Protein AF-A0A2V8QSH6-F1 (afdb_monomer_lite)

Foldseek 3Di:
DDDDDPPPVPPPPPDDDDDDDDDDDDPDPPPDDPDDPPPCPPPPDDVVVVVVVLVVLVVQLVCLVVDPDLLSSLLSLLVSLLVCCVPCVPSSVVSLVVSLVSLLVLLVPQDPVDPCSVVSVVSSVVSLVSSLVSCCVRPVPVSVVSCVSNDHDPDPDPPPDD

Structure (mmCIF, N/CA/C/O backbone):
data_AF-A0A2V8QSH6-F1
#
_entry.id   AF-A0A2V8QSH6-F1
#
loop_
_atom_site.group_PDB
_atom_site.id
_atom_site.type_symbol
_atom_site.label_atom_id
_atom_site.label_alt_id
_atom_site.label_comp_id
_atom_site.label_asym_id
_atom_site.label_entity_id
_atom_site.label_seq_id
_atom_site.pdbx_PDB_ins_code
_atom_site.Cartn_x
_atom_site.Cartn_y
_atom_site.Cartn_z
_atom_site.occupancy
_atom_site.B_iso_or_equiv
_atom_site.auth_seq_id
_atom_site.auth_comp_id
_atom_site.auth_asym_id
_atom_site.auth_atom_id
_atom_site.pdbx_PDB_model_num
ATOM 1 N N . MET A 1 1 ? 65.351 27.332 30.746 1.00 47.53 1 MET A N 1
ATOM 2 C CA . MET A 1 1 ? 64.889 27.930 32.017 1.00 47.53 1 MET A CA 1
ATOM 3 C C . MET A 1 1 ? 63.386 28.161 31.924 1.00 47.53 1 MET A C 1
ATOM 5 O O . MET A 1 1 ? 62.969 29.168 31.371 1.00 47.53 1 MET A O 1
ATOM 9 N N . LEU A 1 2 ? 62.580 27.195 32.375 1.00 41.72 2 LEU A N 1
ATOM 10 C CA . LEU A 1 2 ? 61.117 27.300 32.445 1.00 41.72 2 LEU A CA 1
ATOM 11 C C . LEU A 1 2 ? 60.687 27.249 33.918 1.00 41.72 2 LEU A C 1
ATOM 13 O O . LEU A 1 2 ? 61.256 26.499 34.707 1.00 41.72 2 LEU A O 1
ATOM 17 N N . ARG A 1 3 ? 59.744 28.126 34.274 1.00 43.00 3 ARG A N 1
ATOM 18 C CA . ARG A 1 3 ? 59.355 28.495 35.643 1.00 43.00 3 ARG A CA 1
ATOM 19 C C . ARG A 1 3 ? 58.395 27.469 36.292 1.00 43.00 3 ARG A C 1
ATOM 21 O O . ARG A 1 3 ? 57.535 26.938 35.593 1.00 43.00 3 ARG A O 1
ATOM 28 N N . PRO A 1 4 ? 58.478 27.237 37.619 1.00 49.88 4 PRO A N 1
ATOM 29 C CA . PRO A 1 4 ? 57.825 26.136 38.340 1.00 49.88 4 PRO A CA 1
ATOM 30 C C . PRO A 1 4 ? 56.462 26.530 38.942 1.00 49.88 4 PRO A C 1
ATOM 32 O O . PRO A 1 4 ? 56.224 26.353 40.133 1.00 49.88 4 PRO A O 1
ATOM 35 N N . SER A 1 5 ? 55.563 27.111 38.146 1.00 49.50 5 SER A N 1
ATOM 36 C CA . SER A 1 5 ? 54.303 27.685 38.667 1.00 49.50 5 SER A CA 1
ATOM 37 C C . SER A 1 5 ? 53.042 27.165 37.971 1.00 49.50 5 SER A C 1
ATOM 39 O O . SER A 1 5 ? 51.965 27.710 38.171 1.00 49.50 5 SER A O 1
ATOM 41 N N . ALA A 1 6 ? 53.165 26.094 37.182 1.00 44.50 6 ALA A N 1
ATOM 42 C CA . ALA A 1 6 ? 52.049 25.434 36.495 1.00 44.50 6 ALA A CA 1
ATOM 43 C C . ALA A 1 6 ? 51.792 23.994 36.990 1.00 44.50 6 ALA A C 1
ATOM 45 O O . ALA A 1 6 ? 51.053 23.248 36.360 1.00 44.50 6 ALA A O 1
ATOM 46 N N . LEU A 1 7 ? 52.402 23.592 38.113 1.00 48.41 7 LEU A N 1
ATOM 47 C CA . LEU A 1 7 ? 52.316 22.228 38.664 1.00 48.41 7 LEU A CA 1
ATOM 48 C C . LEU A 1 7 ? 51.361 22.083 39.860 1.00 48.41 7 LEU A C 1
ATOM 50 O O . LEU A 1 7 ? 51.305 21.022 40.469 1.00 48.41 7 LEU A O 1
ATOM 54 N N . LEU A 1 8 ? 50.598 23.126 40.198 1.00 45.97 8 LEU A N 1
ATOM 55 C CA . LEU A 1 8 ? 49.690 23.117 41.356 1.00 45.97 8 LEU A CA 1
ATOM 56 C C . LEU A 1 8 ? 48.205 23.242 40.979 1.00 45.97 8 LEU A C 1
ATOM 58 O O . LEU A 1 8 ? 47.355 23.363 41.851 1.00 45.97 8 LEU A O 1
ATOM 62 N N . LEU A 1 9 ? 47.879 23.157 39.686 1.00 45.69 9 LEU A N 1
ATOM 63 C CA . LEU A 1 9 ? 46.496 23.179 39.179 1.00 45.69 9 LEU A CA 1
ATOM 64 C C . LEU A 1 9 ? 46.137 21.944 38.332 1.00 45.69 9 LEU A C 1
ATOM 66 O O . LEU A 1 9 ? 45.126 21.923 37.641 1.00 45.69 9 LEU A O 1
ATOM 70 N N . THR A 1 10 ? 46.942 20.885 38.433 1.00 46.91 10 THR A N 1
ATOM 71 C CA . THR A 1 10 ? 46.713 19.560 37.825 1.00 46.91 10 THR A CA 1
ATOM 72 C C . THR A 1 10 ? 46.703 18.441 38.877 1.00 46.91 10 THR A C 1
ATOM 74 O O . THR A 1 10 ? 46.980 17.289 38.565 1.00 46.91 10 THR A O 1
ATOM 77 N N . LEU A 1 11 ? 46.367 18.763 40.136 1.00 43.44 11 LEU A N 1
ATOM 78 C CA . LEU A 1 11 ? 46.345 17.811 41.262 1.00 43.44 11 LEU A CA 1
ATOM 79 C C . LEU A 1 11 ? 44.928 17.488 41.795 1.00 43.44 11 LEU A C 1
ATOM 81 O O . LEU A 1 11 ? 44.801 16.887 42.853 1.00 43.44 11 LEU A O 1
ATOM 85 N N . ILE A 1 12 ? 43.849 17.862 41.093 1.00 50.16 12 ILE A N 1
ATOM 86 C CA . ILE A 1 12 ? 42.459 17.557 41.526 1.00 50.16 12 ILE A CA 1
ATOM 87 C C . ILE A 1 12 ? 41.672 16.719 40.493 1.00 50.16 12 ILE A C 1
ATOM 89 O O . ILE A 1 12 ? 40.533 16.344 40.730 1.00 50.16 12 ILE A O 1
ATOM 93 N N . VAL A 1 13 ? 42.283 16.314 39.373 1.00 49.47 13 VAL A N 1
ATOM 94 C CA . VAL A 1 13 ? 41.589 15.511 38.334 1.00 49.47 13 VAL A CA 1
ATOM 95 C C . VAL A 1 13 ? 42.057 14.043 38.283 1.00 49.47 13 VAL A C 1
ATOM 97 O O . VAL A 1 13 ? 41.532 13.246 37.519 1.00 49.47 13 VAL A O 1
ATOM 100 N N . PHE A 1 14 ? 42.984 13.631 39.154 1.00 44.28 14 PHE A N 1
ATOM 101 C CA . PHE A 1 14 ? 43.540 12.266 39.189 1.00 44.28 14 PHE A CA 1
ATOM 102 C C . PHE A 1 14 ? 43.306 11.543 40.525 1.00 44.28 14 PHE A C 1
ATOM 104 O O . PHE A 1 14 ? 44.168 10.823 41.019 1.00 44.28 14 PHE A O 1
ATOM 111 N N . LEU A 1 15 ? 42.125 11.714 41.122 1.00 48.72 15 LEU A N 1
ATOM 112 C CA . LEU A 1 15 ? 41.696 10.910 42.268 1.00 48.72 15 LEU A CA 1
ATOM 113 C C . LEU A 1 15 ? 40.446 10.121 41.878 1.00 48.72 15 LEU A C 1
ATOM 115 O O . LEU A 1 15 ? 39.324 10.548 42.127 1.00 48.72 15 LEU A O 1
ATOM 119 N N . GLY A 1 16 ? 40.633 8.992 41.194 1.00 43.47 16 GLY A N 1
ATOM 120 C CA . GLY A 1 16 ? 39.477 8.168 40.840 1.00 43.47 16 GLY A CA 1
ATOM 121 C C . GLY A 1 16 ? 39.695 6.952 39.953 1.00 43.47 16 GLY A C 1
ATOM 122 O O . GLY A 1 16 ? 38.700 6.407 39.491 1.00 43.47 16 GLY A O 1
ATOM 123 N N . PHE A 1 17 ? 40.928 6.499 39.701 1.00 42.06 17 PHE A N 1
ATOM 124 C CA . PHE A 1 17 ? 41.133 5.251 38.962 1.00 42.06 17 PHE A CA 1
ATOM 125 C C . PHE A 1 17 ? 42.051 4.275 39.702 1.00 42.06 17 PHE A C 1
ATOM 127 O O . PHE A 1 17 ? 43.221 4.551 39.952 1.00 42.06 17 PHE A O 1
ATOM 134 N N . SER A 1 18 ? 41.466 3.107 39.975 1.00 46.84 18 SER A N 1
ATOM 135 C CA . SER A 1 18 ? 42.114 1.798 40.076 1.00 46.84 18 SER A CA 1
ATOM 136 C C . SER A 1 18 ? 42.858 1.443 41.364 1.00 46.84 18 SER A C 1
ATOM 138 O O . SER A 1 18 ? 44.082 1.362 41.397 1.00 46.84 18 SER A O 1
ATOM 140 N N . ILE A 1 19 ? 42.088 1.012 42.368 1.00 52.22 19 ILE A N 1
ATOM 141 C CA . ILE A 1 19 ? 42.502 -0.074 43.265 1.00 52.22 19 ILE A CA 1
ATOM 142 C C . ILE A 1 19 ? 41.384 -1.120 43.295 1.00 52.22 19 ILE A C 1
ATOM 144 O O . ILE A 1 19 ? 40.245 -0.799 43.619 1.00 52.22 19 ILE A O 1
ATOM 148 N N . GLY A 1 20 ? 41.745 -2.371 43.000 1.00 39.53 20 GLY A N 1
ATOM 149 C CA . GLY A 1 20 ? 41.058 -3.538 43.554 1.00 39.53 20 GLY A CA 1
ATOM 150 C C . GLY A 1 20 ? 40.235 -4.375 42.580 1.00 39.53 20 GLY A C 1
ATOM 151 O O . GLY A 1 20 ? 39.013 -4.317 42.582 1.00 39.53 20 GLY A O 1
ATOM 152 N N . GLN A 1 21 ? 40.905 -5.255 41.833 1.00 55.09 21 GLN A N 1
ATOM 153 C CA . GLN A 1 21 ? 40.331 -6.561 41.496 1.00 55.09 21 GLN A CA 1
ATOM 154 C C . GLN A 1 21 ? 40.091 -7.324 42.808 1.00 55.09 21 GLN A C 1
ATOM 156 O O . GLN A 1 21 ? 41.051 -7.633 43.512 1.00 55.09 21 GLN A O 1
ATOM 161 N N . ALA A 1 22 ? 38.838 -7.635 43.135 1.00 40.06 22 ALA A N 1
ATOM 162 C CA . ALA A 1 22 ? 38.508 -8.600 44.177 1.00 40.06 22 ALA A CA 1
ATOM 163 C C . ALA A 1 22 ? 37.222 -9.359 43.813 1.00 40.06 22 ALA A C 1
ATOM 165 O O . ALA A 1 22 ? 36.112 -8.876 43.987 1.00 40.06 22 ALA A O 1
ATOM 166 N N . GLN A 1 23 ? 37.445 -10.569 43.300 1.00 46.97 23 GLN A N 1
ATOM 167 C CA . GLN A 1 23 ? 36.679 -11.783 43.582 1.00 46.97 23 GLN A CA 1
ATOM 168 C C . GLN A 1 23 ? 35.188 -11.806 43.202 1.00 46.97 23 GLN A C 1
ATOM 170 O O . GLN A 1 23 ? 34.292 -11.426 43.950 1.00 46.97 23 GLN A O 1
ATOM 175 N N . ILE A 1 24 ? 34.938 -12.461 42.065 1.00 48.47 24 ILE A N 1
ATOM 176 C CA . ILE A 1 24 ? 33.717 -13.225 41.802 1.00 48.47 24 ILE A CA 1
ATOM 177 C C . ILE A 1 24 ? 33.604 -14.294 42.894 1.00 48.47 24 ILE A C 1
ATOM 179 O O . ILE A 1 24 ? 34.275 -15.317 42.822 1.00 48.47 24 ILE A O 1
ATOM 183 N N . THR A 1 25 ? 32.802 -14.047 43.924 1.00 47.50 25 THR A N 1
ATOM 184 C CA . THR A 1 25 ? 32.117 -15.063 44.740 1.00 47.50 25 THR A CA 1
ATOM 185 C C . THR A 1 25 ? 31.106 -14.325 45.602 1.00 47.50 25 THR A C 1
ATOM 187 O O . THR A 1 25 ? 31.444 -13.863 46.684 1.00 47.50 25 THR A O 1
ATOM 190 N N . GLN A 1 26 ? 29.864 -14.219 45.134 1.00 40.88 26 GLN A N 1
ATOM 191 C CA . GLN A 1 26 ? 28.720 -14.013 46.019 1.00 40.88 26 GLN A CA 1
ATOM 192 C C . GLN A 1 26 ? 27.515 -14.783 45.484 1.00 40.88 26 GLN A C 1
ATOM 194 O O . GLN A 1 26 ? 26.780 -14.326 44.614 1.00 40.88 26 GLN A O 1
ATOM 199 N N . GLY A 1 27 ? 27.295 -15.958 46.073 1.00 45.72 27 GLY A N 1
ATOM 200 C CA . GLY A 1 27 ? 25.940 -16.344 46.421 1.00 45.72 27 GLY A CA 1
ATOM 201 C C . GLY A 1 27 ? 25.472 -15.408 47.533 1.00 45.72 27 GLY A C 1
ATOM 202 O O . GLY A 1 27 ? 25.765 -15.640 48.698 1.00 45.72 27 GLY A O 1
ATOM 203 N N . GLN A 1 28 ? 24.774 -14.341 47.162 1.00 40.69 28 GLN A N 1
ATOM 204 C CA . GLN A 1 28 ? 23.845 -13.638 48.036 1.00 40.69 28 GLN A CA 1
ATOM 205 C C . GLN A 1 28 ? 22.610 -13.334 47.201 1.00 40.69 28 GLN A C 1
ATOM 207 O O . GLN A 1 28 ? 22.605 -12.461 46.337 1.00 40.69 28 GLN A O 1
ATOM 212 N N . PHE A 1 29 ? 21.560 -14.108 47.458 1.00 44.50 29 PHE A N 1
ATOM 213 C CA . PHE A 1 29 ? 20.202 -13.733 47.115 1.00 44.50 29 PHE A CA 1
ATOM 214 C C . PHE A 1 29 ? 19.905 -12.395 47.801 1.00 44.50 29 PHE A C 1
ATOM 216 O O . PHE A 1 29 ? 19.661 -12.358 49.005 1.00 44.50 29 PHE A O 1
ATOM 223 N N . ILE A 1 30 ? 19.934 -11.297 47.046 1.00 41.84 30 ILE A N 1
ATOM 224 C CA . ILE A 1 30 ? 19.244 -10.071 47.441 1.00 41.84 30 ILE A CA 1
ATOM 225 C C . ILE A 1 30 ? 17.794 -10.244 46.994 1.00 41.84 30 ILE A C 1
ATOM 227 O O . ILE A 1 30 ? 17.388 -9.862 45.899 1.00 41.84 30 ILE A O 1
ATOM 231 N N . THR A 1 31 ? 17.015 -10.898 47.849 1.00 53.72 31 THR A N 1
ATOM 232 C CA . THR A 1 31 ? 15.580 -10.651 47.939 1.00 53.72 31 THR A CA 1
ATOM 233 C C . THR A 1 31 ? 15.412 -9.268 48.548 1.00 53.72 31 THR A C 1
ATOM 235 O O . THR A 1 31 ? 15.664 -9.113 49.738 1.00 53.72 31 THR A O 1
ATOM 238 N N . ASP A 1 32 ? 15.099 -8.281 47.716 1.00 53.88 32 ASP A N 1
ATOM 239 C CA . ASP A 1 32 ? 14.075 -7.247 47.938 1.00 53.88 32 ASP A CA 1
ATOM 240 C C . ASP A 1 32 ? 14.355 -6.079 46.979 1.00 53.88 32 ASP A C 1
ATOM 242 O O . ASP A 1 32 ? 14.910 -5.042 47.338 1.00 53.88 32 ASP A O 1
ATOM 246 N N . VAL A 1 33 ? 14.036 -6.286 45.698 1.00 58.41 33 VAL A N 1
ATOM 247 C CA . VAL A 1 33 ? 13.746 -5.157 44.810 1.00 58.41 33 VAL A CA 1
ATOM 248 C C . VAL A 1 33 ? 12.327 -4.738 45.177 1.00 58.41 33 VAL A C 1
ATOM 250 O O . VAL A 1 33 ? 11.433 -5.576 45.014 1.00 58.41 33 VAL A O 1
ATOM 253 N N . PRO A 1 34 ? 12.085 -3.495 45.641 1.00 53.00 34 PRO A N 1
ATOM 254 C CA . PRO A 1 34 ? 10.734 -3.002 45.849 1.00 53.00 34 PRO A CA 1
ATOM 255 C C . PRO A 1 34 ? 9.933 -3.220 44.569 1.00 53.00 34 PRO A C 1
ATOM 257 O O . PRO A 1 34 ? 10.187 -2.587 43.541 1.00 53.00 34 PRO A O 1
ATOM 260 N N . ARG A 1 35 ? 9.002 -4.179 44.614 1.00 59.88 35 ARG A N 1
ATOM 261 C CA . ARG A 1 35 ? 8.059 -4.429 43.529 1.00 59.88 35 ARG A CA 1
ATOM 262 C C . ARG A 1 35 ? 7.317 -3.106 43.311 1.00 59.88 35 ARG A C 1
ATOM 264 O O . ARG A 1 35 ? 6.723 -2.609 44.273 1.00 59.88 35 ARG A O 1
ATOM 271 N N . PRO A 1 36 ? 7.345 -2.516 42.100 1.00 67.81 36 PRO A N 1
ATOM 272 C CA . PRO A 1 36 ? 6.450 -1.414 41.775 1.00 67.81 36 PRO A CA 1
ATOM 273 C C . PRO A 1 36 ? 5.035 -1.830 42.189 1.00 67.81 36 PRO A C 1
ATOM 275 O O . PRO A 1 36 ? 4.695 -2.994 41.963 1.00 67.81 36 PRO A O 1
ATOM 278 N N . PRO A 1 37 ? 4.238 -0.960 42.834 1.00 58.50 37 PRO A N 1
ATOM 279 C CA . PRO A 1 37 ? 2.926 -1.337 43.335 1.00 58.50 37 PRO A CA 1
ATOM 280 C C . PRO A 1 37 ? 2.147 -2.074 42.246 1.00 58.50 37 PRO A C 1
ATOM 282 O O . PRO A 1 37 ? 1.851 -1.537 41.179 1.00 58.50 37 PRO A O 1
ATOM 285 N N . GLU A 1 38 ? 1.852 -3.337 42.539 1.00 60.06 38 GLU A N 1
ATOM 286 C CA . GLU A 1 38 ? 1.097 -4.278 41.721 1.00 60.06 38 GLU A CA 1
ATOM 287 C C . GLU A 1 38 ? -0.377 -3.851 41.727 1.00 60.06 38 GLU A C 1
ATOM 289 O O . GLU A 1 38 ? -1.229 -4.450 42.368 1.00 60.06 38 GLU A O 1
ATOM 294 N N . SER A 1 39 ? -0.666 -2.703 41.115 1.00 60.72 39 SER A N 1
ATOM 295 C CA . SER A 1 39 ? -2.029 -2.200 40.902 1.00 60.72 39 SER A CA 1
ATOM 296 C C . SER A 1 39 ? -2.114 -1.113 39.831 1.00 60.72 39 SER A C 1
ATOM 298 O O . SER A 1 39 ? -3.112 -0.403 39.742 1.00 60.72 39 SER A O 1
ATOM 300 N N . SER A 1 40 ? -1.124 -0.994 38.948 1.00 55.97 40 SER A N 1
ATOM 301 C CA . SER A 1 40 ? -1.322 -0.254 37.703 1.00 55.97 40 SER A CA 1
ATOM 302 C C . SER A 1 40 ? -2.034 -1.162 36.704 1.00 55.97 40 SER A C 1
ATOM 304 O O . SER A 1 40 ? -1.441 -1.604 35.723 1.00 55.97 40 SER A O 1
ATOM 306 N N . GLN A 1 41 ? -3.319 -1.462 36.942 1.00 56.03 41 GLN A N 1
ATOM 307 C CA . GLN A 1 41 ? -4.181 -1.756 35.798 1.00 56.03 41 GLN A CA 1
ATOM 308 C C . GLN A 1 41 ? -3.950 -0.612 34.804 1.00 56.03 41 GLN A C 1
ATOM 310 O O . GLN A 1 41 ? -4.006 0.547 35.237 1.00 56.03 41 GLN A O 1
ATOM 315 N N . PRO A 1 42 ? -3.625 -0.896 33.527 1.00 61.22 42 PRO A N 1
ATOM 316 C CA . PRO A 1 42 ? -3.472 0.164 32.547 1.00 61.22 42 PRO A CA 1
ATOM 317 C C . PRO A 1 42 ? -4.722 1.043 32.649 1.00 61.22 42 PRO A C 1
ATOM 319 O O . PRO A 1 42 ? -5.826 0.491 32.749 1.00 61.22 42 PRO A O 1
ATOM 322 N N . PRO A 1 43 ? -4.566 2.376 32.755 1.00 64.94 43 PRO A N 1
ATOM 323 C CA . PRO A 1 43 ? -5.695 3.268 32.961 1.00 64.94 43 PRO A CA 1
ATOM 324 C C . PRO A 1 43 ? -6.755 2.922 31.923 1.00 64.94 43 PRO A C 1
ATOM 326 O O . PRO A 1 43 ? -6.466 2.909 30.726 1.00 64.94 43 PRO A O 1
ATOM 329 N N . LYS A 1 44 ? -7.954 2.549 32.393 1.00 69.06 44 LYS A N 1
ATOM 330 C CA . LYS A 1 44 ? -9.069 2.203 31.510 1.00 69.06 44 LYS A CA 1
ATOM 331 C C . LYS A 1 44 ? -9.267 3.389 30.574 1.00 69.06 44 LYS A C 1
ATOM 333 O O . LYS A 1 44 ? -9.594 4.484 31.032 1.00 69.06 44 LYS A O 1
ATOM 338 N N . LEU A 1 45 ? -8.973 3.179 29.293 1.00 70.81 45 LEU A N 1
ATOM 339 C CA . LEU A 1 45 ? -9.011 4.232 28.290 1.00 70.81 45 LEU A CA 1
ATOM 340 C C . LEU A 1 45 ? -10.439 4.790 28.249 1.00 70.81 45 LEU A C 1
ATOM 342 O O . LEU A 1 45 ? -11.401 4.022 28.198 1.00 70.81 45 LEU A O 1
ATOM 346 N N . ASN A 1 46 ? -10.590 6.114 28.326 1.00 85.94 46 ASN A N 1
ATOM 347 C CA . ASN A 1 46 ? -11.909 6.731 28.223 1.00 85.94 46 ASN A CA 1
ATOM 348 C C . ASN A 1 46 ? -12.477 6.422 26.819 1.00 85.94 46 ASN A C 1
ATOM 350 O O . ASN A 1 46 ? -11.823 6.780 25.832 1.00 85.94 46 ASN A O 1
ATOM 354 N N . PRO A 1 47 ? -13.662 5.790 26.698 1.00 85.44 47 PRO A N 1
ATOM 355 C CA . PRO A 1 47 ? -14.242 5.432 25.402 1.00 85.44 47 PRO A CA 1
ATOM 356 C C . PRO A 1 47 ? -14.455 6.645 24.486 1.00 85.44 47 PRO A C 1
ATOM 358 O O . PRO A 1 47 ? -14.367 6.518 23.267 1.00 85.44 47 PRO A O 1
ATOM 361 N N . GLU A 1 48 ? -14.676 7.841 25.042 1.00 87.25 48 GLU A N 1
ATOM 362 C CA . GLU A 1 48 ? -14.781 9.070 24.247 1.00 87.25 48 GLU A CA 1
ATOM 363 C C . GLU A 1 48 ? -13.449 9.469 23.607 1.00 87.25 48 GLU A C 1
ATOM 365 O O . GLU A 1 48 ? -13.416 9.962 22.480 1.00 87.25 48 GLU A O 1
ATOM 370 N N . THR A 1 49 ? -12.342 9.268 24.322 1.00 86.00 49 THR A N 1
ATOM 371 C CA . THR A 1 49 ? -10.995 9.537 23.810 1.00 86.00 49 THR A CA 1
ATOM 372 C C . THR A 1 49 ? -10.611 8.514 22.751 1.00 86.00 49 THR A C 1
ATOM 374 O O . THR A 1 49 ? -10.046 8.886 21.727 1.00 86.00 49 THR A O 1
ATOM 377 N N . GLU A 1 50 ? -10.966 7.248 22.967 1.00 86.44 50 GLU A N 1
ATOM 378 C CA . GLU A 1 50 ? -10.743 6.176 21.999 1.00 86.44 50 GLU A CA 1
ATOM 379 C C . GLU A 1 50 ? -11.478 6.441 20.685 1.00 86.44 50 GLU A C 1
ATOM 381 O O . GLU A 1 50 ? -10.869 6.412 19.619 1.00 86.44 50 GLU A O 1
ATOM 386 N N . LYS A 1 51 ? -12.769 6.784 20.765 1.00 88.69 51 LYS A N 1
ATOM 387 C CA . LYS A 1 51 ? -13.569 7.111 19.586 1.00 88.69 51 LYS A CA 1
ATOM 388 C C . LYS A 1 51 ? -12.958 8.268 18.796 1.00 88.69 51 LYS A C 1
ATOM 390 O O . LYS A 1 51 ? -12.789 8.154 17.591 1.00 88.69 51 LYS A O 1
ATOM 395 N N . LYS A 1 52 ? -12.562 9.351 19.474 1.00 89.75 52 LYS A N 1
ATOM 396 C CA . LYS A 1 52 ? -11.900 10.491 18.817 1.00 89.75 52 LYS A CA 1
ATOM 397 C C . LYS A 1 52 ? -10.587 10.090 18.146 1.00 89.75 52 LYS A C 1
ATOM 399 O O . LYS A 1 52 ? -10.296 10.582 17.063 1.00 89.75 52 LYS A O 1
ATOM 404 N N . ALA A 1 53 ? -9.792 9.224 18.774 1.00 88.88 53 ALA A N 1
ATOM 405 C CA . ALA A 1 53 ? -8.557 8.730 18.173 1.00 88.88 53 ALA A CA 1
ATOM 406 C C . ALA A 1 53 ? -8.840 7.918 16.900 1.00 88.88 53 ALA A C 1
ATOM 408 O O . ALA A 1 53 ? -8.164 8.119 15.897 1.00 88.88 53 ALA A O 1
ATOM 409 N N . LEU A 1 54 ? -9.868 7.065 16.911 1.00 90.00 54 LEU A N 1
ATOM 410 C CA . LEU A 1 54 ? -10.287 6.307 15.730 1.00 90.00 54 LEU A CA 1
ATOM 411 C C . LEU A 1 54 ? -10.813 7.218 14.615 1.00 90.00 54 LEU A C 1
ATOM 413 O O . LEU A 1 54 ? -10.406 7.053 13.470 1.00 90.00 54 LEU A O 1
ATOM 417 N N . ASP A 1 55 ? -11.628 8.223 14.946 1.00 90.75 55 ASP A N 1
ATOM 418 C CA . ASP A 1 55 ? -12.127 9.203 13.971 1.00 90.75 55 ASP A CA 1
ATOM 419 C C . ASP A 1 55 ? -10.962 9.957 13.288 1.00 90.75 55 ASP A C 1
ATOM 421 O O . ASP A 1 55 ? -10.988 10.219 12.082 1.00 90.75 55 ASP A O 1
ATOM 425 N N . LEU A 1 56 ? -9.900 10.272 14.042 1.00 91.94 56 LEU A N 1
ATOM 426 C CA . LEU A 1 56 ? -8.684 10.885 13.499 1.00 91.94 56 LEU A CA 1
ATOM 427 C C . LEU A 1 56 ? -7.906 9.932 12.588 1.00 91.94 56 LEU A C 1
ATOM 429 O O . LEU A 1 56 ? -7.415 10.360 11.545 1.00 91.94 56 LEU A O 1
ATOM 433 N N . VAL A 1 57 ? -7.791 8.657 12.964 1.00 92.56 57 VAL A N 1
ATOM 434 C CA . VAL A 1 57 ? -7.117 7.636 12.150 1.00 92.56 57 VAL A CA 1
ATOM 435 C C . VAL A 1 57 ? -7.873 7.396 10.841 1.00 92.56 57 VAL A C 1
ATOM 437 O 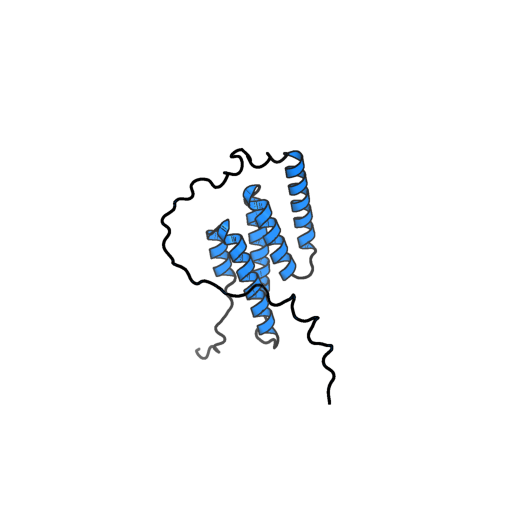O . VAL A 1 57 ? -7.247 7.299 9.787 1.00 92.56 57 VAL A O 1
ATOM 440 N N . GLU A 1 58 ? -9.206 7.385 10.873 1.00 87.81 58 GLU A N 1
ATOM 441 C CA . GLU A 1 58 ? -10.019 7.261 9.660 1.00 87.81 58 GLU A CA 1
ATOM 442 C C . GLU A 1 58 ? -9.844 8.486 8.755 1.00 87.81 58 GLU A C 1
ATOM 444 O O . GLU A 1 58 ? -9.560 8.336 7.567 1.00 87.81 58 GLU A O 1
ATOM 449 N N . THR A 1 59 ? -9.887 9.695 9.324 1.00 90.19 59 THR A N 1
ATOM 450 C CA . THR A 1 59 ? -9.628 10.937 8.574 1.00 90.19 59 THR A CA 1
ATOM 451 C C . THR A 1 59 ? -8.234 10.925 7.939 1.00 90.19 59 THR A C 1
ATOM 453 O O . THR A 1 59 ? -8.059 11.338 6.792 1.00 90.19 59 THR A O 1
ATOM 456 N N . LEU A 1 60 ? -7.224 10.434 8.664 1.00 89.56 60 LEU A N 1
ATOM 457 C CA . LEU A 1 60 ? -5.876 10.273 8.128 1.00 89.56 60 LEU A CA 1
ATOM 458 C C . LEU A 1 60 ? -5.874 9.291 6.953 1.00 89.56 60 LEU A C 1
ATOM 460 O O . LEU A 1 60 ? -5.271 9.592 5.926 1.00 89.56 60 LEU A O 1
ATOM 464 N N . SER A 1 61 ? -6.576 8.161 7.069 1.00 88.62 61 SER A N 1
ATOM 465 C CA . SER A 1 61 ? -6.670 7.155 6.004 1.00 88.62 61 SER A CA 1
ATOM 466 C C . SER A 1 61 ? -7.187 7.743 4.684 1.00 88.62 61 SER A C 1
ATOM 468 O O . SER A 1 61 ? -6.643 7.452 3.619 1.00 88.62 61 SER A O 1
ATOM 470 N N . GLU A 1 62 ? -8.162 8.653 4.748 1.00 89.75 62 GLU A N 1
ATOM 471 C CA . GLU A 1 62 ? -8.710 9.342 3.576 1.00 89.75 62 GLU A CA 1
ATOM 472 C C . GLU A 1 62 ? -7.694 10.308 2.950 1.00 89.75 62 GLU A C 1
ATOM 474 O O . GLU A 1 62 ? -7.617 10.450 1.728 1.00 89.75 62 GLU A O 1
ATOM 479 N N . GLN A 1 63 ? -6.869 10.956 3.777 1.00 88.94 63 GLN A N 1
ATOM 480 C CA . GLN A 1 63 ? -5.829 11.878 3.317 1.00 88.94 63 GLN A CA 1
ATOM 481 C C . GLN A 1 63 ? -4.644 11.161 2.671 1.00 88.94 63 GLN A C 1
ATOM 483 O O . GLN A 1 63 ? -4.013 11.730 1.776 1.00 88.94 63 GLN A O 1
ATOM 488 N N . VAL A 1 64 ? -4.350 9.923 3.083 1.00 90.56 64 VAL A N 1
ATOM 489 C CA . VAL A 1 64 ? -3.243 9.132 2.526 1.00 90.56 64 VAL A CA 1
ATOM 490 C C . VAL A 1 64 ? -3.386 8.960 1.014 1.00 90.56 64 VAL A C 1
ATOM 492 O O . VAL A 1 64 ? -2.393 9.062 0.294 1.00 90.56 64 VAL A O 1
ATOM 495 N N . LEU A 1 65 ? -4.612 8.816 0.507 1.00 83.81 65 LEU A N 1
ATOM 496 C CA . LEU A 1 65 ? -4.879 8.682 -0.929 1.00 83.81 65 LEU A CA 1
ATOM 497 C C . LEU A 1 65 ? -4.406 9.892 -1.754 1.00 83.81 65 LEU A C 1
ATOM 499 O O . LEU A 1 65 ? -4.100 9.746 -2.936 1.00 83.81 65 LEU A O 1
ATOM 503 N N . ASN A 1 66 ? -4.283 11.070 -1.136 1.00 90.19 66 ASN A N 1
ATOM 504 C CA . ASN A 1 66 ? -3.838 12.298 -1.799 1.00 90.19 66 ASN A CA 1
ATOM 505 C C . ASN A 1 66 ? -2.308 12.443 -1.854 1.00 90.19 66 ASN A C 1
ATOM 507 O O . ASN A 1 66 ? -1.799 13.384 -2.468 1.00 90.19 66 ASN A O 1
ATOM 511 N N . LEU A 1 67 ? -1.545 11.547 -1.217 1.00 91.25 67 LEU A N 1
ATOM 512 C CA . LEU A 1 67 ? -0.087 11.592 -1.287 1.00 91.25 67 LEU A CA 1
ATOM 513 C C . LEU A 1 67 ? 0.373 11.238 -2.703 1.00 91.25 67 LEU A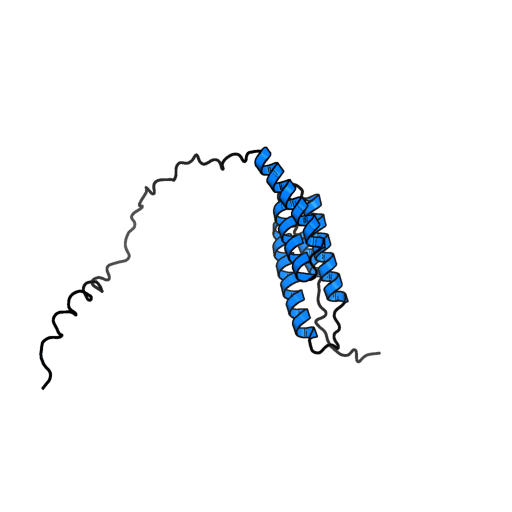 C 1
ATOM 515 O O . LEU A 1 67 ? 0.011 10.195 -3.240 1.00 91.25 67 LEU A O 1
ATOM 519 N N . HIS A 1 68 ? 1.222 12.078 -3.296 1.00 88.94 68 HIS A N 1
ATOM 520 C CA . HIS A 1 68 ? 1.669 11.904 -4.682 1.00 88.94 68 HIS A CA 1
ATOM 521 C C . HIS A 1 68 ? 2.534 10.646 -4.877 1.00 88.94 68 HIS A C 1
ATOM 523 O O . HIS A 1 68 ? 2.323 9.864 -5.804 1.00 88.94 68 HIS A O 1
ATOM 529 N N . ALA A 1 69 ? 3.499 10.426 -3.981 1.00 90.50 69 ALA A N 1
ATOM 530 C CA . ALA A 1 69 ? 4.416 9.295 -4.067 1.00 90.50 69 ALA A CA 1
ATOM 531 C C . ALA A 1 69 ? 3.757 8.000 -3.567 1.00 90.50 69 ALA A C 1
ATOM 533 O O . ALA A 1 69 ? 3.354 7.909 -2.407 1.00 90.50 69 ALA A O 1
ATOM 534 N N . SER A 1 70 ? 3.728 6.975 -4.419 1.00 89.25 70 SER A N 1
ATOM 535 C CA . SER A 1 70 ? 3.197 5.640 -4.102 1.00 89.25 70 SER A CA 1
ATOM 536 C C . SER A 1 70 ? 3.897 4.988 -2.910 1.00 89.25 70 SER A C 1
ATOM 538 O O . SER A 1 70 ? 3.230 4.431 -2.046 1.00 89.25 70 SER A O 1
ATOM 540 N N . ALA A 1 71 ? 5.216 5.146 -2.775 1.00 88.19 71 ALA A N 1
ATOM 541 C CA . ALA A 1 71 ? 5.951 4.653 -1.607 1.00 88.19 71 ALA A CA 1
ATOM 542 C C . ALA A 1 71 ? 5.450 5.262 -0.279 1.00 88.19 71 ALA A C 1
ATOM 544 O O . ALA A 1 71 ? 5.358 4.563 0.730 1.00 88.19 71 ALA A O 1
ATOM 545 N N . ASN A 1 72 ? 5.081 6.548 -0.282 1.00 92.31 72 ASN A N 1
ATOM 546 C CA . ASN A 1 72 ? 4.543 7.209 0.908 1.00 92.31 72 ASN A CA 1
ATOM 547 C C . ASN A 1 72 ? 3.128 6.715 1.221 1.00 92.31 72 ASN A C 1
ATOM 549 O O . ASN A 1 72 ? 2.814 6.512 2.391 1.00 92.31 72 ASN A O 1
ATOM 553 N N . ARG A 1 73 ? 2.307 6.479 0.188 1.00 94.12 73 ARG A N 1
ATOM 554 C CA . ARG A 1 73 ? 0.974 5.882 0.350 1.00 94.12 73 ARG A CA 1
ATOM 555 C C . ARG A 1 73 ? 1.047 4.498 0.974 1.00 94.12 73 ARG A C 1
ATOM 557 O O . ARG A 1 73 ? 0.438 4.288 2.011 1.00 94.12 73 ARG A O 1
ATOM 564 N N . ILE A 1 74 ? 1.868 3.605 0.416 1.00 94.31 74 ILE A N 1
ATOM 565 C CA . ILE A 1 74 ? 2.063 2.238 0.927 1.00 94.31 74 ILE A CA 1
ATOM 566 C C . ILE A 1 74 ? 2.452 2.262 2.409 1.00 94.31 74 ILE A C 1
ATOM 568 O O . ILE A 1 74 ? 1.868 1.534 3.214 1.00 94.31 74 ILE A O 1
ATOM 572 N N . ARG A 1 75 ? 3.417 3.113 2.789 1.00 93.81 75 ARG A N 1
ATOM 573 C CA . ARG A 1 75 ? 3.850 3.232 4.189 1.00 93.81 75 ARG A CA 1
ATOM 574 C C . ARG A 1 75 ? 2.720 3.727 5.090 1.00 93.81 75 ARG A C 1
ATOM 576 O O . ARG A 1 75 ? 2.469 3.109 6.120 1.00 93.81 75 ARG A O 1
ATOM 583 N N . ALA A 1 76 ? 2.044 4.805 4.704 1.00 94.00 76 ALA A N 1
ATOM 584 C CA . ALA A 1 76 ? 1.000 5.397 5.529 1.00 94.00 76 ALA A CA 1
ATOM 585 C C . ALA A 1 76 ? -0.246 4.495 5.636 1.00 94.00 76 ALA A C 1
ATOM 587 O O . ALA A 1 76 ? -0.786 4.342 6.726 1.00 94.00 76 ALA A O 1
ATOM 588 N N . GLU A 1 77 ? -0.656 3.820 4.557 1.00 94.38 77 GLU A N 1
ATOM 589 C CA . GLU A 1 77 ? -1.722 2.804 4.584 1.00 94.38 77 GLU A CA 1
ATOM 590 C C . GLU A 1 77 ? -1.375 1.658 5.537 1.00 94.38 77 GLU A C 1
ATOM 592 O O . GLU A 1 77 ? -2.218 1.236 6.325 1.00 94.38 77 GLU A O 1
ATOM 597 N N . SER A 1 78 ? -0.123 1.192 5.508 1.00 95.69 78 SER A N 1
ATOM 598 C CA . SER A 1 78 ? 0.347 0.117 6.389 1.00 95.69 78 SER A CA 1
ATOM 599 C C . SER A 1 78 ? 0.378 0.539 7.860 1.00 95.69 78 SER A C 1
ATOM 601 O O . SER A 1 78 ? 0.062 -0.262 8.732 1.00 95.69 78 SER A O 1
ATOM 603 N N . GLU A 1 79 ? 0.752 1.787 8.149 1.00 94.81 79 GLU A N 1
ATOM 604 C CA . GLU A 1 79 ? 0.737 2.343 9.509 1.00 94.81 79 GLU A CA 1
ATOM 605 C C . GLU A 1 79 ? -0.685 2.503 10.043 1.00 94.81 79 GLU A C 1
ATOM 607 O O . GLU A 1 79 ? -0.967 2.126 11.178 1.00 94.81 79 GLU A O 1
ATOM 612 N N . VAL A 1 80 ? -1.604 3.005 9.219 1.00 95.38 80 VAL A N 1
ATOM 613 C CA . VAL A 1 80 ? -3.013 3.119 9.604 1.00 95.38 80 VAL A CA 1
ATOM 614 C C . VAL A 1 80 ? -3.639 1.738 9.812 1.00 95.38 80 VAL A C 1
ATOM 616 O O . VAL A 1 80 ? -4.369 1.539 10.781 1.00 95.38 80 VAL A O 1
ATOM 619 N N . ALA A 1 81 ? -3.319 0.764 8.957 1.00 96.00 81 ALA A N 1
ATOM 620 C CA . ALA A 1 81 ? -3.776 -0.613 9.115 1.00 96.00 81 ALA A CA 1
ATOM 621 C C . ALA A 1 81 ? -3.309 -1.228 10.444 1.00 96.00 81 ALA A C 1
ATOM 623 O O . ALA A 1 81 ? -4.115 -1.810 11.166 1.00 96.00 81 ALA A O 1
ATOM 624 N N . ASP A 1 82 ? -2.033 -1.049 10.788 1.00 95.12 82 ASP A N 1
ATOM 625 C CA . ASP A 1 82 ? -1.440 -1.526 12.041 1.00 95.12 82 ASP A CA 1
ATOM 626 C C . ASP A 1 82 ? -2.171 -0.951 13.270 1.00 95.12 82 ASP A C 1
ATOM 628 O O . ASP A 1 82 ? -2.561 -1.683 14.180 1.00 95.12 82 ASP A O 1
ATOM 632 N N . LEU A 1 83 ? -2.471 0.354 13.252 1.00 94.19 83 LEU A N 1
ATOM 633 C CA . LEU A 1 83 ? -3.225 1.023 14.319 1.00 94.19 83 LEU A CA 1
ATOM 634 C C . LEU A 1 83 ? -4.677 0.537 14.432 1.00 94.19 83 LEU A C 1
ATOM 636 O O . LEU A 1 83 ? -5.220 0.465 15.538 1.00 94.19 83 LEU A O 1
ATOM 640 N N . LEU A 1 84 ? -5.317 0.222 13.304 1.00 94.12 84 LEU A N 1
ATOM 641 C CA . LEU A 1 84 ? -6.716 -0.206 13.268 1.00 94.12 84 LEU A CA 1
ATOM 642 C C . LEU A 1 84 ? -6.907 -1.688 13.596 1.00 94.12 84 LEU A C 1
ATOM 644 O O . LEU A 1 84 ? -8.011 -2.058 13.990 1.00 94.12 84 LEU A O 1
ATOM 648 N N . TRP A 1 85 ? -5.871 -2.527 13.487 1.00 95.50 85 TRP A N 1
ATOM 649 C CA . TRP A 1 85 ? -6.008 -3.988 13.524 1.00 95.50 85 TRP A CA 1
ATOM 650 C C . TRP A 1 85 ? -6.806 -4.519 14.722 1.00 95.50 85 TRP A C 1
ATOM 652 O O . TRP A 1 85 ? -7.737 -5.303 14.560 1.00 95.50 85 TRP A O 1
ATOM 662 N N . VAL A 1 86 ? -6.489 -4.044 15.932 1.00 92.12 86 VAL A N 1
ATOM 663 C CA . VAL A 1 86 ? -7.120 -4.503 17.186 1.00 92.12 86 VAL A CA 1
ATOM 664 C C . VAL A 1 86 ? -8.611 -4.140 17.267 1.00 92.12 86 VAL A C 1
ATOM 666 O O . VAL A 1 86 ? -9.355 -4.752 18.033 1.00 92.12 86 VAL A O 1
ATOM 669 N N . ARG A 1 87 ? -9.063 -3.130 16.514 1.00 90.25 87 ARG A N 1
ATOM 670 C CA . ARG A 1 87 ? -10.427 -2.580 16.600 1.00 90.25 87 ARG A CA 1
ATOM 671 C C . ARG A 1 87 ? -11.286 -2.907 15.390 1.00 90.25 87 ARG A C 1
ATOM 673 O O . ARG A 1 87 ? -12.452 -3.246 15.564 1.00 90.25 87 ARG A O 1
ATOM 680 N N . ASP A 1 88 ? -10.713 -2.823 14.198 1.00 93.62 88 ASP A N 1
ATOM 681 C CA . ASP A 1 88 ? -11.365 -3.162 12.941 1.00 93.62 88 ASP A CA 1
ATOM 682 C C . ASP A 1 88 ? -10.386 -3.905 12.027 1.00 93.62 88 ASP A C 1
ATOM 684 O O . ASP A 1 88 ? -9.757 -3.348 11.123 1.00 93.62 88 ASP A O 1
ATOM 688 N N . GLU A 1 89 ? -10.279 -5.210 12.269 1.00 95.69 89 GLU A N 1
ATOM 689 C CA . GLU A 1 89 ? -9.450 -6.116 11.476 1.00 95.69 89 GLU A CA 1
ATOM 690 C C . GLU A 1 89 ? -9.831 -6.085 9.990 1.00 95.69 89 GLU A C 1
ATOM 692 O O . GLU A 1 89 ? -8.975 -6.142 9.108 1.00 95.69 89 GLU A O 1
ATOM 697 N N . LYS A 1 90 ? -11.127 -5.972 9.679 1.00 95.69 90 LYS A N 1
ATOM 698 C CA . LYS A 1 90 ? -11.604 -5.986 8.293 1.00 95.69 90 LYS A CA 1
ATOM 699 C C . LYS A 1 90 ? -11.115 -4.749 7.544 1.00 95.69 90 LYS A C 1
ATOM 701 O O . LYS A 1 90 ? -10.661 -4.858 6.398 1.00 95.69 90 LYS A O 1
ATOM 706 N N . ARG A 1 91 ? -11.200 -3.578 8.176 1.00 93.56 91 ARG A N 1
ATOM 707 C CA . ARG A 1 91 ? -10.693 -2.324 7.616 1.00 93.56 91 ARG A CA 1
ATOM 708 C C . ARG A 1 91 ? -9.174 -2.354 7.495 1.00 93.56 91 ARG A C 1
ATOM 710 O O . ARG A 1 91 ? -8.662 -2.058 6.417 1.00 93.56 91 ARG A O 1
ATOM 717 N N . ALA A 1 92 ? -8.471 -2.804 8.531 1.00 96.19 92 ALA A N 1
ATOM 718 C CA . ALA 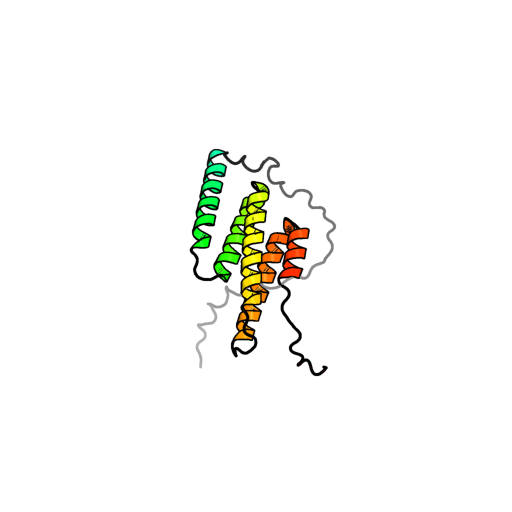A 1 92 ? -7.020 -2.949 8.508 1.00 96.19 92 ALA A CA 1
ATOM 719 C C . ALA A 1 92 ? -6.542 -3.896 7.391 1.00 96.19 92 ALA A C 1
ATOM 721 O O . ALA A 1 92 ? -5.673 -3.536 6.597 1.00 96.19 92 ALA A O 1
ATOM 722 N N . ARG A 1 93 ? -7.177 -5.065 7.235 1.00 97.25 93 ARG A N 1
ATOM 723 C CA . ARG A 1 93 ? -6.891 -6.008 6.141 1.00 97.25 93 ARG A CA 1
ATOM 724 C C . ARG A 1 93 ? -7.134 -5.380 4.766 1.00 97.25 93 ARG A C 1
ATOM 726 O O . ARG A 1 93 ? -6.359 -5.616 3.839 1.00 97.25 93 ARG A O 1
ATOM 733 N N . THR A 1 94 ? -8.171 -4.552 4.628 1.00 96.12 94 THR A N 1
ATOM 734 C CA . THR A 1 94 ? -8.445 -3.813 3.382 1.00 96.12 94 THR A CA 1
ATOM 735 C C . THR A 1 94 ? -7.311 -2.841 3.052 1.00 96.12 94 THR A C 1
ATOM 737 O O . THR A 1 94 ? -6.855 -2.806 1.912 1.00 96.12 94 THR A O 1
ATOM 740 N N . LEU A 1 95 ? -6.813 -2.101 4.046 1.00 95.88 95 LEU A N 1
ATOM 741 C CA . LEU A 1 95 ? -5.700 -1.163 3.881 1.00 95.88 95 LEU A CA 1
ATOM 742 C C . LEU A 1 95 ? -4.385 -1.877 3.541 1.00 95.88 95 LEU A C 1
ATOM 744 O O . LEU A 1 95 ? -3.713 -1.487 2.592 1.00 95.88 95 LEU A O 1
ATOM 748 N N . PHE A 1 96 ? -4.054 -2.977 4.225 1.00 97.75 96 PHE A N 1
ATOM 749 C CA . PHE A 1 96 ? -2.887 -3.788 3.858 1.00 97.75 96 PHE A CA 1
ATOM 750 C C . PHE A 1 96 ? -2.990 -4.351 2.435 1.00 97.75 96 PHE A C 1
ATOM 752 O O . PHE A 1 96 ? -2.004 -4.369 1.699 1.00 97.75 96 PHE A O 1
ATOM 759 N N . THR A 1 97 ? -4.186 -4.773 2.016 1.00 97.31 97 THR A N 1
ATOM 760 C CA . THR A 1 97 ? -4.423 -5.264 0.649 1.00 97.31 97 THR A CA 1
ATOM 761 C C . THR A 1 97 ? -4.275 -4.147 -0.388 1.00 97.31 97 THR A C 1
ATOM 763 O O . THR A 1 97 ? -3.719 -4.373 -1.466 1.00 97.31 97 THR A O 1
ATOM 766 N N . ALA A 1 98 ? -4.726 -2.930 -0.071 1.00 95.19 98 ALA A N 1
ATOM 767 C CA . ALA A 1 98 ? -4.533 -1.760 -0.924 1.00 95.19 98 ALA A CA 1
ATOM 768 C C . ALA A 1 98 ? -3.039 -1.429 -1.084 1.00 95.19 98 ALA A C 1
ATOM 770 O O . ALA A 1 98 ? -2.562 -1.307 -2.216 1.00 95.19 98 ALA A O 1
ATOM 771 N N . ALA A 1 99 ? -2.285 -1.415 0.017 1.00 96.81 99 ALA A N 1
ATOM 772 C CA . ALA A 1 99 ? -0.842 -1.191 0.011 1.00 96.81 99 ALA A CA 1
ATOM 773 C C . ALA A 1 99 ? -0.099 -2.266 -0.807 1.00 96.81 99 ALA A C 1
ATOM 775 O O . ALA A 1 99 ? 0.767 -1.951 -1.626 1.00 96.81 99 ALA A O 1
ATOM 776 N N . LEU A 1 100 ? -0.487 -3.538 -0.655 1.00 97.50 100 LEU A N 1
ATOM 777 C CA . LEU A 1 100 ? 0.039 -4.655 -1.445 1.00 97.50 100 LEU A CA 1
ATOM 778 C C . LEU A 1 100 ? -0.251 -4.498 -2.944 1.00 97.50 100 LEU A C 1
ATOM 780 O O . LEU A 1 100 ? 0.623 -4.738 -3.779 1.00 97.50 100 LEU A O 1
ATOM 784 N N . THR A 1 101 ? -1.461 -4.063 -3.292 1.00 96.19 101 THR A N 1
ATOM 785 C CA . THR A 1 101 ? -1.850 -3.812 -4.685 1.00 96.19 101 THR A CA 1
ATOM 786 C C . THR A 1 101 ? -1.003 -2.691 -5.285 1.00 96.19 101 THR A C 1
ATOM 788 O O . THR A 1 101 ? -0.475 -2.841 -6.384 1.00 96.19 101 THR A O 1
ATOM 791 N N . GLN A 1 102 ? -0.791 -1.596 -4.548 1.00 95.19 102 GLN A N 1
ATOM 792 C CA . GLN A 1 102 ? 0.068 -0.499 -5.000 1.00 95.19 102 GLN A CA 1
ATOM 793 C C . GLN A 1 102 ? 1.512 -0.952 -5.230 1.00 95.19 102 GLN A C 1
ATOM 795 O O . GLN A 1 102 ? 2.100 -0.603 -6.253 1.00 95.19 102 GLN A O 1
ATOM 800 N N . LEU A 1 103 ? 2.069 -1.758 -4.324 1.00 96.69 103 LEU A N 1
ATOM 801 C CA . LEU A 1 103 ? 3.418 -2.303 -4.476 1.00 96.69 103 LEU A CA 1
ATOM 802 C C . LEU A 1 103 ? 3.524 -3.261 -5.674 1.00 96.69 103 LEU A C 1
ATOM 804 O O . LEU A 1 103 ? 4.508 -3.237 -6.407 1.00 96.69 103 LEU A O 1
ATOM 808 N N . THR A 1 104 ? 2.503 -4.085 -5.903 1.00 96.50 104 THR A N 1
ATOM 809 C CA . THR A 1 104 ? 2.455 -5.004 -7.054 1.00 96.50 104 THR A CA 1
ATOM 810 C C . THR A 1 104 ? 2.379 -4.240 -8.378 1.00 96.50 104 THR A C 1
ATOM 812 O O . THR A 1 104 ? 3.034 -4.621 -9.350 1.00 96.50 104 THR A O 1
ATOM 815 N N . ASN A 1 105 ? 1.649 -3.122 -8.407 1.00 94.38 105 ASN A N 1
ATOM 816 C CA . ASN A 1 105 ? 1.611 -2.234 -9.567 1.00 94.38 105 ASN A CA 1
ATOM 817 C C . ASN A 1 105 ? 2.987 -1.598 -9.819 1.00 94.38 105 ASN A C 1
ATOM 819 O O . ASN A 1 105 ? 3.484 -1.692 -10.933 1.00 94.38 105 ASN A O 1
ATOM 823 N N . GLN A 1 106 ? 3.663 -1.079 -8.781 1.00 93.62 106 GLN A N 1
ATOM 824 C CA . GLN A 1 106 ? 5.036 -0.557 -8.913 1.00 93.62 106 GLN A CA 1
ATOM 825 C C . GLN A 1 106 ? 6.002 -1.591 -9.507 1.00 93.62 106 GLN A C 1
ATOM 827 O O . GLN A 1 106 ? 6.828 -1.251 -10.345 1.00 93.62 106 GLN A O 1
ATOM 832 N N . ILE A 1 107 ? 5.899 -2.855 -9.083 1.00 94.62 107 ILE A N 1
ATOM 833 C CA . ILE A 1 107 ? 6.718 -3.949 -9.625 1.00 94.62 107 ILE A CA 1
ATOM 834 C C . ILE A 1 107 ? 6.408 -4.201 -11.100 1.00 94.62 107 ILE A C 1
ATOM 836 O O . ILE A 1 107 ? 7.318 -4.470 -11.879 1.00 94.62 107 ILE A O 1
ATOM 840 N N . SER A 1 108 ? 5.131 -4.144 -11.473 1.00 92.69 108 SER A N 1
ATOM 841 C CA . SER A 1 108 ? 4.680 -4.386 -12.847 1.00 92.69 108 SER A CA 1
ATOM 842 C C . SER A 1 108 ? 5.092 -3.261 -13.799 1.00 92.69 108 SER A C 1
ATOM 844 O O . SER A 1 108 ? 5.339 -3.525 -14.972 1.00 92.69 108 SER A O 1
ATOM 846 N N . ASP A 1 109 ? 5.211 -2.040 -13.277 1.00 92.56 109 ASP A N 1
ATOM 847 C CA . ASP A 1 109 ? 5.609 -0.840 -14.017 1.00 92.56 109 ASP A CA 1
ATOM 848 C C . ASP A 1 109 ? 7.139 -0.685 -14.152 1.00 92.56 109 ASP A C 1
ATOM 850 O O . ASP A 1 109 ? 7.607 0.274 -14.767 1.00 92.56 109 ASP A O 1
ATOM 854 N N . LEU A 1 110 ? 7.940 -1.603 -13.589 1.00 92.38 110 LEU A N 1
ATOM 855 C CA . LEU A 1 110 ? 9.400 -1.560 -13.699 1.00 92.38 110 LEU A CA 1
ATOM 856 C C . LEU A 1 110 ? 9.864 -1.718 -15.154 1.00 92.38 110 LEU A C 1
ATOM 858 O O . LEU A 1 110 ? 9.665 -2.763 -15.778 1.00 92.38 110 LEU A O 1
ATOM 862 N N . ASP A 1 111 ? 10.591 -0.717 -15.650 1.00 91.62 111 ASP A N 1
ATOM 863 C CA . ASP A 1 111 ? 11.300 -0.790 -16.925 1.00 91.62 111 ASP A CA 1
ATOM 864 C C . ASP A 1 111 ? 12.739 -1.284 -16.719 1.00 91.62 111 ASP A C 1
ATOM 866 O O . ASP A 1 111 ? 13.628 -0.544 -16.308 1.00 91.62 111 ASP A O 1
ATOM 870 N N . TYR A 1 112 ? 12.987 -2.554 -17.043 1.00 88.81 112 TYR A N 1
ATOM 871 C CA . TYR A 1 112 ? 14.315 -3.174 -16.946 1.00 88.81 112 TYR A CA 1
ATOM 872 C C . TYR A 1 112 ? 15.345 -2.642 -17.951 1.00 88.81 112 TYR A C 1
ATOM 874 O O . TYR A 1 112 ? 16.516 -3.020 -17.867 1.00 88.81 112 TYR A O 1
ATOM 882 N N . SER A 1 113 ? 14.935 -1.799 -18.901 1.00 89.56 113 SER A N 1
ATOM 883 C CA . SER A 1 113 ? 15.847 -1.117 -19.819 1.00 89.56 113 SER A CA 1
ATOM 884 C C . SER A 1 113 ? 16.351 0.231 -19.289 1.00 89.56 113 SER A C 1
ATOM 886 O O . SER A 1 113 ? 17.333 0.755 -19.819 1.00 89.56 113 SER A O 1
ATOM 888 N N . ASP A 1 114 ? 15.735 0.759 -18.225 1.00 91.50 114 ASP A N 1
ATOM 889 C CA . ASP A 1 114 ? 16.113 2.026 -17.602 1.00 91.50 114 ASP A CA 1
ATOM 890 C C . ASP A 1 114 ? 17.445 1.890 -16.825 1.00 91.50 114 ASP A C 1
ATOM 892 O O . ASP A 1 114 ? 17.581 0.992 -15.984 1.00 91.50 114 ASP A O 1
ATOM 896 N N . PRO A 1 115 ? 18.442 2.770 -17.051 1.00 89.69 115 PRO A N 1
ATOM 897 C C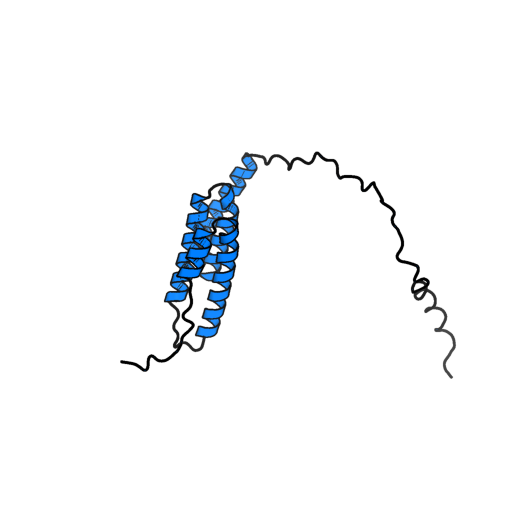A . PRO A 1 115 ? 19.663 2.826 -16.243 1.00 89.69 115 PRO A CA 1
ATOM 898 C C . PRO A 1 115 ? 19.426 2.935 -14.726 1.00 89.69 115 PRO A C 1
ATOM 900 O O . PRO A 1 115 ? 20.228 2.411 -13.946 1.00 89.69 115 PRO A O 1
ATOM 903 N N . ASP A 1 116 ? 18.333 3.572 -14.304 1.00 92.38 116 ASP A N 1
ATOM 904 C CA . ASP A 1 116 ? 17.988 3.789 -12.897 1.00 92.38 116 ASP A CA 1
ATOM 905 C C . ASP A 1 116 ? 17.145 2.652 -12.291 1.00 92.38 116 ASP A C 1
ATOM 907 O O . ASP A 1 116 ? 16.862 2.668 -11.086 1.00 92.38 116 ASP A O 1
ATOM 911 N N . VAL A 1 117 ? 16.811 1.604 -13.061 1.00 92.19 117 VAL A N 1
ATOM 912 C CA . VAL A 1 117 ? 15.954 0.495 -12.598 1.00 92.19 117 VAL A CA 1
ATOM 913 C C . VAL A 1 117 ? 16.469 -0.162 -11.318 1.00 92.19 117 VAL A C 1
ATOM 915 O O . VAL A 1 117 ? 15.691 -0.541 -10.444 1.00 92.19 117 VAL A O 1
ATOM 918 N N . TYR A 1 118 ? 17.791 -0.250 -11.148 1.00 90.88 118 TYR A N 1
ATOM 919 C CA . TYR A 1 118 ? 18.392 -0.827 -9.947 1.00 90.88 118 TYR A CA 1
ATOM 920 C C . TYR A 1 118 ? 18.038 -0.045 -8.678 1.00 90.88 118 TYR A C 1
ATOM 922 O O . TYR A 1 118 ? 17.832 -0.653 -7.626 1.00 90.88 118 TYR A O 1
ATOM 930 N N . GLN A 1 119 ? 17.948 1.285 -8.759 1.00 92.12 119 GLN A N 1
ATOM 931 C CA . GLN A 1 119 ? 17.563 2.117 -7.618 1.00 92.12 119 GLN A CA 1
ATOM 932 C C . GLN A 1 119 ? 16.089 1.899 -7.269 1.00 92.12 119 GLN A C 1
ATOM 934 O O . GLN A 1 119 ? 15.740 1.773 -6.092 1.00 92.12 119 GLN A O 1
ATOM 939 N N . GLU A 1 120 ? 15.230 1.785 -8.281 1.00 91.75 120 GLU A N 1
ATOM 940 C CA . GLU A 1 120 ? 13.804 1.543 -8.068 1.00 91.75 120 GLU A CA 1
ATOM 941 C C . GLU A 1 120 ? 13.542 0.135 -7.517 1.00 91.75 120 GLU A C 1
ATOM 943 O O . GLU A 1 120 ? 12.801 -0.030 -6.548 1.00 91.75 120 GLU A O 1
ATOM 948 N N . MET A 1 121 ? 14.253 -0.881 -8.014 1.00 92.81 121 MET A N 1
ATOM 949 C CA . MET A 1 121 ? 14.216 -2.235 -7.451 1.00 92.81 121 MET A CA 1
ATOM 950 C C . MET A 1 121 ? 14.621 -2.263 -5.972 1.00 92.81 121 MET A C 1
ATOM 952 O O . MET A 1 121 ? 14.010 -2.988 -5.179 1.00 92.81 121 MET A O 1
ATOM 956 N N . GLN A 1 122 ? 15.627 -1.478 -5.571 1.00 93.19 122 GLN A N 1
ATOM 957 C CA . GLN A 1 122 ? 16.002 -1.355 -4.160 1.00 93.19 122 GLN A CA 1
ATOM 958 C C . GLN A 1 122 ? 14.874 -0.728 -3.341 1.00 93.19 122 GLN A C 1
ATOM 960 O O . GLN A 1 122 ? 14.497 -1.282 -2.309 1.00 93.19 122 GLN A O 1
ATOM 965 N N . ARG A 1 123 ? 14.287 0.379 -3.811 1.00 92.62 123 ARG A N 1
ATOM 966 C CA . ARG A 1 123 ? 13.150 1.034 -3.142 1.00 92.62 123 ARG A CA 1
ATOM 967 C C . ARG A 1 123 ? 11.967 0.093 -2.959 1.00 92.62 123 ARG A C 1
ATOM 969 O O . ARG A 1 123 ? 11.428 0.001 -1.858 1.00 92.62 123 ARG A O 1
ATOM 976 N N . ILE A 1 124 ? 11.619 -0.653 -4.000 1.00 94.81 124 ILE A N 1
ATOM 977 C CA . ILE A 1 124 ? 10.565 -1.667 -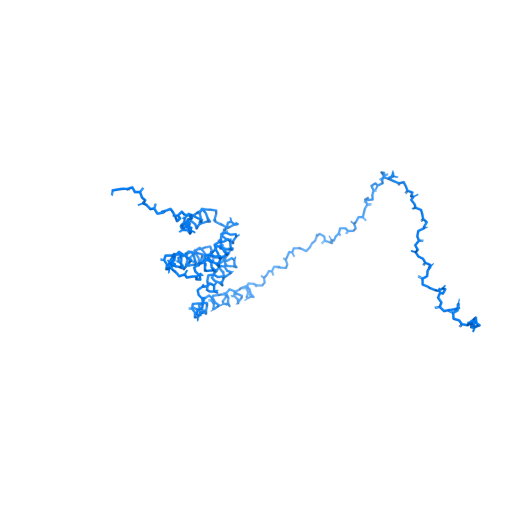3.954 1.00 94.81 124 ILE A CA 1
ATOM 978 C C . ILE A 1 124 ? 10.911 -2.772 -2.955 1.00 94.81 124 ILE A C 1
ATOM 980 O O . ILE A 1 124 ? 10.054 -3.185 -2.177 1.00 94.81 124 ILE A O 1
ATOM 984 N N . THR A 1 125 ? 12.165 -3.227 -2.923 1.00 94.69 125 THR A N 1
ATOM 985 C CA . THR A 1 125 ? 12.617 -4.245 -1.962 1.00 94.69 125 THR A CA 1
ATOM 986 C C . THR A 1 125 ? 12.452 -3.764 -0.518 1.00 94.69 125 THR A C 1
ATOM 988 O O . THR A 1 125 ? 11.958 -4.521 0.319 1.00 94.69 125 THR A O 1
ATOM 991 N N . PHE A 1 126 ? 12.787 -2.502 -0.230 1.00 94.25 126 PHE A N 1
ATOM 992 C CA . PHE A 1 126 ? 12.562 -1.907 1.090 1.00 94.25 126 PHE A CA 1
ATOM 993 C C . PHE A 1 126 ? 11.071 -1.813 1.431 1.00 94.25 126 PHE A C 1
ATOM 995 O O . PHE A 1 126 ? 10.665 -2.277 2.494 1.00 94.25 126 PHE A O 1
ATOM 1002 N N . SER A 1 127 ? 10.237 -1.290 0.525 1.00 94.94 127 SER A N 1
ATOM 1003 C CA . SER A 1 127 ? 8.780 -1.228 0.725 1.00 94.94 127 SER A CA 1
ATOM 1004 C C . SER A 1 127 ? 8.172 -2.611 0.965 1.00 94.94 127 SER A C 1
ATOM 1006 O O . SER A 1 127 ? 7.323 -2.774 1.839 1.00 94.94 127 SER A O 1
ATOM 1008 N N . ARG A 1 128 ? 8.642 -3.627 0.233 1.00 96.44 128 ARG A N 1
ATOM 1009 C CA . ARG A 1 128 ? 8.227 -5.022 0.398 1.00 96.44 128 ARG A CA 1
ATOM 1010 C C . ARG A 1 128 ? 8.551 -5.554 1.788 1.00 96.44 128 ARG A C 1
ATOM 1012 O O . ARG A 1 128 ? 7.698 -6.185 2.404 1.00 96.44 128 ARG A O 1
ATOM 1019 N N . GLN A 1 129 ? 9.774 -5.334 2.266 1.00 96.00 129 GLN A N 1
ATOM 1020 C CA . GLN A 1 129 ? 10.182 -5.787 3.592 1.00 96.00 129 GLN A CA 1
ATOM 1021 C C . GLN A 1 129 ? 9.340 -5.119 4.681 1.00 96.00 129 GLN A C 1
ATOM 1023 O O . GLN A 1 129 ? 8.798 -5.814 5.536 1.00 96.00 129 GLN A O 1
ATOM 1028 N N . GLU A 1 130 ? 9.183 -3.798 4.611 1.00 95.38 130 GLU A N 1
ATOM 1029 C CA . GLU A 1 130 ? 8.385 -3.031 5.570 1.00 95.38 130 GLU A CA 1
ATOM 1030 C C . GLU A 1 130 ? 6.927 -3.502 5.617 1.00 95.38 130 GLU A C 1
ATOM 1032 O O . GLU A 1 130 ? 6.397 -3.761 6.696 1.00 95.38 130 GLU A O 1
ATOM 1037 N N . LEU A 1 131 ? 6.291 -3.666 4.451 1.00 96.75 131 LEU A N 1
ATOM 1038 C CA . LEU A 1 131 ? 4.906 -4.125 4.354 1.00 96.75 131 LEU A CA 1
ATOM 1039 C C . LEU A 1 131 ? 4.734 -5.508 4.995 1.00 96.75 131 LEU A C 1
ATOM 1041 O O . LEU A 1 131 ? 3.861 -5.703 5.836 1.00 96.75 131 LEU A O 1
ATOM 1045 N N . VAL A 1 132 ? 5.595 -6.466 4.644 1.00 97.44 132 VAL A N 1
ATOM 1046 C CA . VAL A 1 132 ? 5.507 -7.836 5.168 1.00 97.44 132 VAL A CA 1
ATOM 1047 C C . VAL A 1 132 ? 5.743 -7.874 6.675 1.00 97.44 132 VAL A C 1
ATOM 1049 O O . VAL A 1 132 ? 5.012 -8.561 7.382 1.00 97.44 132 VAL A O 1
ATOM 1052 N N . MET A 1 133 ? 6.727 -7.125 7.178 1.00 96.81 133 MET A N 1
ATOM 1053 C CA . MET A 1 133 ? 7.037 -7.085 8.610 1.00 96.81 133 MET A CA 1
ATOM 1054 C C . MET A 1 133 ? 5.905 -6.480 9.446 1.00 96.81 133 MET A C 1
ATOM 1056 O O . MET A 1 133 ? 5.777 -6.830 10.617 1.00 96.81 133 MET A O 1
ATOM 1060 N N . ARG A 1 134 ? 5.077 -5.611 8.856 1.00 96.50 134 ARG A N 1
ATOM 1061 C CA . ARG A 1 134 ? 3.888 -5.046 9.511 1.00 96.50 134 ARG A CA 1
ATOM 1062 C C . ARG A 1 134 ? 2.673 -5.959 9.431 1.00 96.50 134 ARG A C 1
ATOM 1064 O O . ARG A 1 134 ? 1.906 -6.014 10.381 1.00 96.50 134 ARG A O 1
ATOM 1071 N N . ILE A 1 135 ? 2.503 -6.694 8.333 1.00 97.88 135 ILE A N 1
ATOM 1072 C CA . ILE A 1 135 ? 1.394 -7.648 8.188 1.00 97.88 135 ILE A CA 1
ATOM 1073 C C . ILE A 1 135 ? 1.624 -8.894 9.057 1.00 97.88 135 ILE A C 1
ATOM 1075 O O . ILE A 1 135 ? 0.691 -9.394 9.676 1.00 97.88 135 ILE A O 1
ATOM 1079 N N . ALA A 1 136 ? 2.857 -9.406 9.122 1.00 97.88 136 ALA A N 1
ATOM 1080 C CA . ALA A 1 136 ? 3.158 -10.713 9.712 1.00 97.88 136 ALA A CA 1
ATOM 1081 C C . ALA A 1 136 ? 2.706 -10.922 11.177 1.00 97.88 136 ALA A C 1
ATOM 1083 O O . ALA A 1 136 ? 2.257 -12.028 11.478 1.00 97.88 136 ALA A O 1
ATOM 1084 N N . PRO A 1 137 ? 2.782 -9.931 12.090 1.00 97.69 137 PRO A N 1
ATOM 1085 C CA . PRO A 1 137 ? 2.279 -10.078 13.461 1.00 97.69 137 PRO A CA 1
ATOM 1086 C C . PRO A 1 137 ? 0.758 -10.258 13.557 1.00 97.69 137 PRO A C 1
ATOM 1088 O O . PRO A 1 137 ? 0.260 -10.731 14.577 1.00 97.69 137 PRO A O 1
ATOM 1091 N N . HIS A 1 138 ? 0.040 -9.866 12.506 1.00 97.31 138 HIS A N 1
ATOM 1092 C CA . HIS A 1 138 ? -1.410 -9.719 12.471 1.00 97.31 138 HIS A CA 1
ATOM 1093 C C . HIS A 1 138 ? -2.085 -10.793 11.617 1.00 97.31 138 HIS A C 1
ATOM 1095 O O . HIS A 1 138 ? -3.083 -11.380 12.027 1.00 97.31 138 HIS A O 1
ATOM 1101 N N . ASP A 1 139 ? -1.519 -11.074 10.441 1.00 97.56 139 ASP A N 1
ATOM 1102 C CA . ASP A 1 139 ? -2.067 -11.993 9.446 1.00 97.56 139 ASP A CA 1
ATOM 1103 C C . ASP A 1 139 ? -0.939 -12.694 8.676 1.00 97.56 139 ASP A C 1
ATOM 1105 O O . ASP A 1 139 ? -0.402 -12.190 7.685 1.00 97.56 139 ASP A O 1
ATOM 1109 N N . ALA A 1 140 ? -0.555 -13.879 9.149 1.00 97.75 140 ALA A N 1
ATOM 1110 C CA . ALA A 1 140 ? 0.523 -14.650 8.540 1.00 97.75 140 ALA A CA 1
ATOM 1111 C C . ALA A 1 140 ? 0.207 -15.067 7.091 1.00 97.75 140 ALA A C 1
ATOM 1113 O O . ALA A 1 140 ? 1.104 -15.065 6.245 1.00 97.75 140 ALA A O 1
ATOM 1114 N N . ASP A 1 141 ? -1.055 -15.374 6.784 1.00 97.75 141 ASP A N 1
ATOM 1115 C CA . ASP A 1 141 ? -1.465 -15.807 5.448 1.00 97.75 141 ASP A CA 1
ATOM 1116 C C . ASP A 1 141 ? -1.384 -14.645 4.452 1.00 97.75 141 ASP A C 1
ATOM 1118 O O . ASP A 1 141 ? -0.836 -14.795 3.353 1.00 97.75 141 ASP A O 1
ATOM 1122 N N . LEU A 1 142 ? -1.837 -13.453 4.855 1.00 97.44 142 LEU A N 1
ATOM 1123 C CA . LEU A 1 142 ? -1.688 -12.246 4.047 1.00 97.44 142 LEU A CA 1
ATOM 1124 C C . LEU A 1 142 ? -0.213 -11.872 3.859 1.00 97.44 142 LEU A C 1
ATOM 1126 O O . LEU A 1 142 ? 0.171 -11.481 2.758 1.00 97.44 142 LEU A O 1
ATOM 11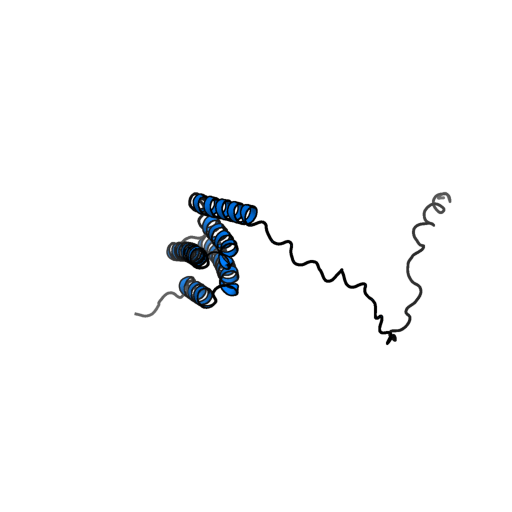30 N N . ALA A 1 143 ? 0.631 -12.034 4.882 1.00 98.12 143 ALA A N 1
ATOM 1131 C CA . ALA A 1 143 ? 2.069 -11.787 4.763 1.00 98.12 143 ALA A CA 1
ATOM 1132 C C . ALA A 1 143 ? 2.733 -12.739 3.752 1.00 98.12 143 ALA A C 1
ATOM 1134 O O . ALA A 1 143 ? 3.540 -12.307 2.924 1.00 98.12 143 ALA A O 1
ATOM 1135 N N . ILE A 1 144 ? 2.370 -14.025 3.769 1.00 98.00 144 ILE A N 1
ATOM 1136 C CA . ILE A 1 144 ? 2.851 -15.011 2.790 1.00 98.00 144 ILE A CA 1
ATOM 1137 C C . ILE A 1 144 ? 2.368 -14.650 1.383 1.00 98.00 144 ILE A C 1
ATOM 1139 O O . ILE A 1 144 ? 3.172 -14.633 0.448 1.00 98.00 144 ILE A O 1
ATOM 1143 N N . SER A 1 145 ? 1.086 -14.309 1.227 1.00 96.81 145 SER A N 1
ATOM 1144 C CA . SER A 1 145 ? 0.534 -13.851 -0.053 1.00 96.81 145 SER A CA 1
ATOM 1145 C C . SER A 1 145 ? 1.273 -12.611 -0.563 1.00 96.81 145 SER A C 1
ATOM 1147 O O . SER A 1 145 ? 1.676 -12.563 -1.725 1.00 96.81 145 SER A O 1
ATOM 1149 N N . ALA A 1 146 ? 1.543 -11.641 0.315 1.00 97.06 146 ALA A N 1
ATOM 1150 C CA . ALA A 1 146 ? 2.303 -10.444 -0.019 1.00 97.06 146 ALA A CA 1
ATOM 1151 C C . ALA A 1 146 ? 3.706 -10.795 -0.526 1.00 97.06 146 ALA A C 1
ATOM 1153 O O . ALA A 1 146 ? 4.117 -10.304 -1.577 1.00 97.06 146 ALA A O 1
ATOM 1154 N N . LEU A 1 147 ? 4.423 -11.695 0.158 1.00 96.81 147 LEU A N 1
ATOM 1155 C CA . LEU A 1 147 ? 5.743 -12.166 -0.273 1.00 96.81 147 LEU A CA 1
ATOM 1156 C C . LEU A 1 147 ? 5.711 -12.815 -1.665 1.00 96.81 147 LEU A C 1
ATOM 1158 O O . LEU A 1 147 ? 6.651 -12.612 -2.439 1.00 96.81 147 LEU A O 1
ATOM 1162 N N . GLN A 1 148 ? 4.670 -13.594 -1.964 1.00 96.44 148 GLN A N 1
ATOM 1163 C CA . GLN A 1 148 ? 4.506 -14.295 -3.240 1.00 96.44 148 GLN A CA 1
ATOM 1164 C C . GLN A 1 148 ? 4.179 -13.335 -4.388 1.00 96.44 148 GLN A C 1
ATOM 1166 O O . GLN A 1 148 ? 4.804 -13.418 -5.445 1.00 96.44 148 GLN A O 1
ATOM 1171 N N . GLN A 1 149 ? 3.236 -12.416 -4.175 1.00 96.12 149 GLN A N 1
ATOM 1172 C CA . GLN A 1 149 ? 2.767 -11.473 -5.196 1.00 96.12 149 GLN A CA 1
ATOM 1173 C C . GLN A 1 149 ? 3.812 -10.408 -5.542 1.00 96.12 149 GLN A C 1
ATOM 1175 O O . GLN A 1 149 ? 3.902 -9.973 -6.684 1.00 96.12 149 GLN A O 1
ATOM 1180 N N . THR A 1 150 ? 4.656 -10.033 -4.581 1.00 96.06 150 THR A N 1
ATOM 1181 C CA . THR A 1 150 ? 5.679 -8.984 -4.751 1.00 96.06 150 THR A CA 1
ATOM 1182 C C . THR A 1 150 ? 7.052 -9.539 -5.124 1.00 96.06 150 THR A C 1
ATOM 1184 O O . THR A 1 150 ? 8.092 -8.930 -4.857 1.00 96.06 150 THR A O 1
ATOM 1187 N N . ARG A 1 151 ? 7.099 -10.745 -5.691 1.00 92.69 151 ARG A N 1
ATOM 1188 C CA . ARG A 1 151 ? 8.358 -11.366 -6.094 1.00 92.69 151 ARG A CA 1
ATOM 1189 C C . ARG A 1 151 ? 8.946 -10.624 -7.298 1.00 92.69 151 ARG A C 1
ATOM 1191 O O . ARG A 1 151 ? 8.385 -10.655 -8.387 1.00 92.69 151 ARG A O 1
ATOM 1198 N N . LEU A 1 152 ? 10.116 -10.020 -7.104 1.00 87.19 152 LEU A N 1
ATOM 1199 C CA . LEU A 1 152 ? 10.886 -9.393 -8.177 1.00 87.19 152 LEU A CA 1
ATOM 1200 C C . LEU A 1 152 ? 11.488 -10.443 -9.117 1.00 87.19 152 LEU A C 1
ATOM 1202 O O . LEU A 1 152 ? 11.917 -11.518 -8.681 1.00 87.19 152 LEU A O 1
ATOM 1206 N N . GLN A 1 153 ? 11.559 -10.120 -10.408 1.00 79.62 153 GLN A N 1
ATOM 1207 C CA . GLN A 1 153 ? 12.294 -10.930 -11.374 1.00 79.62 153 GLN A CA 1
ATOM 1208 C C . GLN A 1 153 ? 13.793 -10.772 -11.103 1.00 79.62 153 GLN A C 1
ATOM 1210 O O . GLN A 1 153 ? 14.361 -9.698 -11.273 1.00 79.62 153 GLN A O 1
ATOM 1215 N N . THR A 1 154 ? 14.431 -11.843 -10.636 1.00 64.94 154 THR A N 1
ATOM 1216 C CA . THR A 1 154 ? 15.873 -11.873 -10.347 1.00 64.94 154 THR A CA 1
ATOM 1217 C C . THR A 1 154 ? 16.694 -12.487 -11.481 1.00 64.94 154 THR A C 1
ATOM 1219 O O . THR A 1 154 ? 17.914 -12.544 -11.375 1.00 64.94 154 THR A O 1
ATOM 1222 N N . ASP A 1 155 ? 16.048 -12.992 -12.538 1.00 54.56 155 ASP A N 1
ATOM 1223 C CA . ASP A 1 155 ? 16.712 -13.730 -13.618 1.00 54.56 155 ASP A CA 1
ATOM 1224 C C . ASP A 1 155 ? 16.674 -12.917 -14.919 1.00 54.56 155 ASP A C 1
ATOM 1226 O O . ASP A 1 155 ? 15.808 -13.106 -15.767 1.00 54.56 155 ASP A O 1
ATOM 1230 N N . ASN A 1 156 ? 17.637 -12.004 -15.085 1.00 54.94 156 ASN A N 1
ATOM 1231 C CA . ASN A 1 156 ? 17.944 -11.392 -16.382 1.00 54.94 156 ASN A CA 1
ATOM 1232 C C . ASN A 1 156 ? 18.845 -12.334 -17.203 1.00 54.94 156 ASN A C 1
ATOM 1234 O O . ASN A 1 156 ? 19.936 -11.967 -17.640 1.00 54.94 156 ASN A O 1
ATOM 1238 N N . ARG A 1 157 ? 18.444 -13.602 -17.346 1.00 52.12 157 ARG A N 1
ATOM 1239 C CA . ARG A 1 157 ? 19.071 -14.490 -18.326 1.00 52.12 157 ARG A CA 1
ATOM 1240 C C . ARG A 1 157 ? 18.384 -14.239 -19.662 1.00 52.12 157 ARG A C 1
ATOM 1242 O O . ARG A 1 157 ? 17.171 -14.453 -19.743 1.00 52.12 157 ARG A O 1
ATOM 1249 N N . PRO A 1 158 ? 19.108 -13.823 -20.718 1.00 51.81 158 PRO A N 1
ATOM 1250 C CA . PRO A 1 158 ? 18.523 -13.808 -22.047 1.00 51.81 158 PRO A CA 1
ATOM 1251 C C . PRO A 1 158 ? 18.027 -15.224 -22.335 1.00 51.81 158 PRO A C 1
ATOM 1253 O O . PRO A 1 158 ? 18.784 -16.189 -22.205 1.00 51.81 158 PRO A O 1
ATOM 1256 N N . ARG A 1 159 ? 16.739 -15.354 -22.671 1.00 53.62 159 ARG A N 1
ATOM 1257 C CA . ARG A 1 159 ? 16.148 -16.608 -23.145 1.00 53.62 159 ARG A CA 1
ATOM 1258 C C . ARG A 1 159 ? 16.782 -16.965 -24.492 1.00 53.62 159 ARG A C 1
ATOM 1260 O O . ARG A 1 159 ? 16.189 -16.754 -25.541 1.00 53.62 159 ARG A O 1
ATOM 1267 N N . TYR A 1 160 ? 18.005 -17.481 -24.471 1.00 49.66 160 TYR A N 1
ATOM 1268 C CA . TYR A 1 160 ? 18.555 -18.242 -25.581 1.00 49.66 160 TYR A CA 1
ATOM 1269 C C . TYR A 1 160 ? 17.983 -19.653 -25.474 1.00 49.66 160 TYR A C 1
ATOM 1271 O O . TYR A 1 160 ? 18.469 -20.473 -24.699 1.00 49.66 160 TYR A O 1
ATOM 1279 N N . GLY A 1 161 ? 16.904 -19.909 -26.210 1.00 53.53 161 GLY A N 1
ATOM 1280 C CA . GLY A 1 161 ? 16.308 -21.237 -26.317 1.00 53.53 161 GLY A CA 1
ATOM 1281 C C . GLY A 1 161 ? 14.880 -21.192 -26.847 1.00 53.53 161 GLY A C 1
ATOM 1282 O O . GLY A 1 161 ? 13.949 -21.002 -26.066 1.00 53.53 161 GLY A O 1
ATOM 1283 N N . GLY A 1 162 ? 14.742 -21.379 -28.162 1.00 41.41 162 GLY A N 1
ATOM 1284 C CA . GLY A 1 162 ? 13.488 -21.501 -28.904 1.00 41.41 162 GLY A CA 1
ATOM 1285 C C . GLY A 1 162 ? 13.736 -21.398 -30.397 1.00 41.41 162 GLY A C 1
ATOM 1286 O O . GLY A 1 162 ? 13.737 -20.249 -30.881 1.00 41.41 162 GLY A O 1
#

Radius of gyration: 29.37 Å; chains: 1; bounding box: 80×50×77 Å

Secondary structure (DSSP, 8-state):
---S-SSSSSSSS-SSS-----------------PPPTT-PPP---HHHHHHHHHHHHHHHHHHTT-SSHHHHHHHHHHHHHHHTTT-HHHHHHHHHHHHHHHHHHHHT--TTSTTHHHHHHHHHHHHHHHHHHHTTT-HHHHHHHHHHT------------

pLDDT: mean 79.17, std 20.62, range [39.53, 98.12]

Sequence (162 aa):
MLRPSALLLTLIVFLGFSIGQAQITQGQFITDVPRPPESSQPPKLNPETEKKALDLVETLSEQVLNLHASANRIRAESEVADLLWVRDEKRARTLFTAALTQLTNQISDLDYSDPDVYQEMQRITFSRQELVMRIAPHDADLAISALQQTRLQTDNRPRYGG